Protein AF-A0A1U8GPY8-F1 (afdb_monomer_lite)

Radius of gyration: 20.37 Å; chains: 1; bounding box: 34×62×34 Å

Sequence (92 aa):
MKKLKEAASSRLKKSNSIAASKKKFDDSGRPRLLKAANYLNIKSLLDLTCQIAANMIKGKTPKEIRKTFNIKNNFTPEEEEEVRREIAWAFE

Organism: Capsicum annuum (NCBI:txid4072)

Foldseek 3Di:
DVVVVVVVVVVVVVVCVVVVPPPPQDLVHPDVQLVVCVVVVPVVSNVVSVVVLVVVVPPDDPVVNCVSVVPDDPDDPVRVVVVCVVCVVVVD

Secondary structure (DSSP, 8-state):
-HHHHHHHHHHHHHHGGGGGG-----TT-TTHHHHHHHHTT-HHHHHHHHHHHHHHHTT--HHHHHHHTTPPP---HHHHHHHHHHTGGGG-

pLDDT: mean 71.33, std 14.61, range [37.53, 89.0]

Structure (mmCIF, N/CA/C/O backbone):
data_AF-A0A1U8GPY8-F1
#
_entry.id   AF-A0A1U8GPY8-F1
#
loop_
_atom_site.group_PDB
_atom_site.id
_atom_site.type_symbol
_atom_site.lab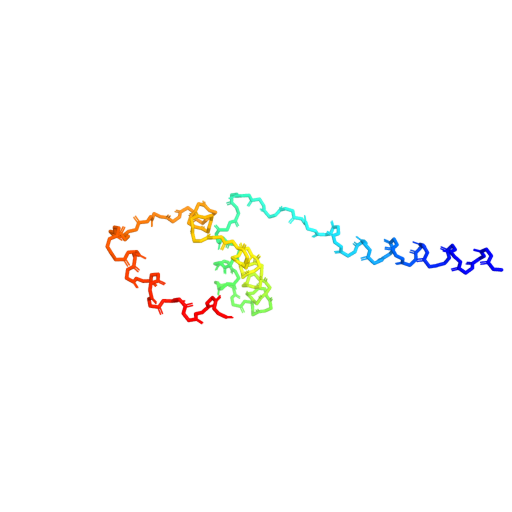el_atom_id
_atom_site.label_alt_id
_atom_site.label_comp_id
_atom_site.label_asym_id
_atom_site.label_entity_id
_atom_site.label_seq_id
_atom_site.pdbx_PDB_ins_code
_atom_site.Cartn_x
_atom_site.Cartn_y
_atom_site.Cartn_z
_atom_site.occupancy
_atom_site.B_iso_or_equiv
_atom_site.auth_seq_id
_atom_site.auth_comp_id
_atom_site.auth_asym_id
_atom_site.auth_atom_id
_atom_site.pdbx_PDB_model_num
ATOM 1 N N . MET A 1 1 ? 4.087 -52.842 -3.413 1.00 58.38 1 MET A N 1
ATOM 2 C CA . MET A 1 1 ? 3.442 -51.646 -2.810 1.00 58.38 1 MET A CA 1
ATOM 3 C C . MET A 1 1 ? 4.391 -50.663 -2.096 1.00 58.38 1 MET A C 1
ATOM 5 O O . MET A 1 1 ? 4.042 -49.493 -2.024 1.00 58.38 1 MET A O 1
ATOM 9 N N . LYS A 1 2 ? 5.591 -51.053 -1.614 1.00 58.38 2 LYS A N 1
ATOM 10 C CA . LYS A 1 2 ? 6.541 -50.123 -0.946 1.00 58.38 2 LYS A CA 1
ATOM 11 C C . LYS A 1 2 ? 7.075 -48.992 -1.851 1.00 58.38 2 LYS A C 1
ATOM 13 O O . LYS A 1 2 ? 7.030 -47.836 -1.450 1.00 58.38 2 LYS A O 1
ATOM 18 N N . LYS A 1 3 ? 7.456 -49.300 -3.099 1.00 61.72 3 LYS A N 1
ATOM 19 C CA . LYS A 1 3 ? 8.017 -48.315 -4.054 1.00 61.72 3 LYS A CA 1
ATOM 20 C C . LYS A 1 3 ? 7.053 -47.171 -4.424 1.00 61.72 3 LYS A C 1
ATOM 22 O O . LYS A 1 3 ? 7.492 -46.059 -4.691 1.00 61.72 3 LYS A O 1
ATOM 27 N N . LEU A 1 4 ? 5.739 -47.421 -4.397 1.00 58.44 4 LEU A N 1
ATOM 28 C CA . LEU A 1 4 ? 4.714 -46.406 -4.689 1.00 58.44 4 LEU A CA 1
ATOM 29 C C . LEU A 1 4 ? 4.550 -45.393 -3.543 1.00 58.44 4 LEU A C 1
ATOM 31 O O . LEU A 1 4 ? 4.386 -44.204 -3.805 1.00 58.44 4 LEU A O 1
ATOM 35 N N . LYS A 1 5 ? 4.659 -45.835 -2.280 1.00 61.78 5 LYS A N 1
ATOM 36 C CA . LYS A 1 5 ? 4.633 -44.930 -1.115 1.00 61.78 5 LYS A CA 1
ATOM 37 C C . LYS A 1 5 ? 5.871 -44.029 -1.066 1.00 61.78 5 LYS A C 1
ATOM 39 O O . LYS A 1 5 ? 5.767 -42.853 -0.730 1.00 61.78 5 LYS A O 1
ATOM 44 N N . GLU A 1 6 ? 7.025 -44.561 -1.453 1.00 69.25 6 GLU A N 1
ATOM 45 C CA . GLU A 1 6 ? 8.289 -43.818 -1.501 1.00 69.25 6 GLU A CA 1
ATOM 46 C C . GLU A 1 6 ? 8.295 -42.744 -2.598 1.00 69.25 6 GLU A C 1
ATOM 48 O O . GLU A 1 6 ? 8.699 -41.608 -2.351 1.00 69.25 6 GLU A O 1
ATOM 53 N N . ALA A 1 7 ? 7.756 -43.067 -3.779 1.00 62.75 7 ALA A N 1
ATOM 54 C CA . ALA A 1 7 ? 7.598 -42.122 -4.885 1.00 62.75 7 ALA A CA 1
ATOM 55 C C . ALA A 1 7 ? 6.584 -40.999 -4.584 1.00 62.75 7 ALA A C 1
ATOM 57 O O . ALA A 1 7 ? 6.770 -39.861 -5.015 1.00 62.75 7 ALA A O 1
ATOM 58 N N . ALA A 1 8 ? 5.524 -41.291 -3.821 1.00 62.53 8 ALA A N 1
ATOM 59 C CA . ALA A 1 8 ? 4.581 -40.275 -3.352 1.00 62.53 8 ALA A CA 1
ATOM 60 C C . ALA A 1 8 ? 5.222 -39.344 -2.305 1.00 62.53 8 ALA A C 1
ATOM 62 O O . ALA A 1 8 ? 5.067 -38.127 -2.384 1.00 62.53 8 ALA A O 1
ATOM 63 N N . SER A 1 9 ? 6.012 -39.900 -1.380 1.00 54.25 9 SER A N 1
ATOM 64 C CA . SER A 1 9 ? 6.755 -39.129 -0.374 1.00 54.25 9 SER A CA 1
ATOM 65 C C . SER A 1 9 ? 7.835 -38.242 -1.008 1.00 54.25 9 SER A C 1
ATOM 67 O O . SER A 1 9 ? 7.987 -37.080 -0.635 1.00 54.25 9 SER A O 1
ATOM 69 N N . SER A 1 10 ? 8.541 -38.727 -2.035 1.00 57.53 10 SER A N 1
ATOM 70 C CA . SER A 1 10 ? 9.538 -37.926 -2.757 1.00 57.53 10 SER A CA 1
ATOM 71 C C . SER A 1 10 ? 8.913 -36.836 -3.639 1.00 57.53 10 SER A C 1
ATOM 73 O O . SER A 1 10 ? 9.475 -35.743 -3.736 1.00 57.53 10 SER A O 1
ATOM 75 N N . ARG A 1 11 ? 7.718 -37.063 -4.209 1.00 54.56 11 ARG A N 1
ATOM 76 C CA . ARG A 1 11 ? 6.941 -36.019 -4.907 1.00 54.56 11 ARG A CA 1
ATOM 77 C C . ARG A 1 11 ? 6.406 -34.946 -3.962 1.00 54.56 11 ARG A C 1
ATOM 79 O O . ARG A 1 11 ? 6.500 -33.774 -4.310 1.00 54.56 11 ARG A O 1
ATOM 86 N N . LEU A 1 12 ? 5.939 -35.317 -2.768 1.00 51.81 12 LEU A N 1
ATOM 87 C CA . LEU A 1 12 ? 5.501 -34.358 -1.744 1.00 51.81 12 LEU A CA 1
ATOM 88 C C . LEU A 1 12 ? 6.675 -33.513 -1.211 1.00 51.81 12 LEU A C 1
ATOM 90 O O . LEU A 1 12 ? 6.532 -32.325 -0.928 1.00 51.81 12 LEU A O 1
ATOM 94 N N . LYS A 1 13 ? 7.883 -34.091 -1.143 1.00 53.03 13 LYS A N 1
ATOM 95 C CA . LYS A 1 13 ? 9.107 -33.329 -0.844 1.00 53.03 13 LYS A CA 1
ATOM 96 C C . LYS A 1 13 ? 9.483 -32.367 -1.978 1.00 53.03 13 LYS A C 1
ATOM 98 O O . LYS A 1 13 ? 9.907 -31.249 -1.700 1.00 53.03 13 LYS A O 1
ATOM 103 N N . LYS A 1 14 ? 9.286 -32.763 -3.243 1.00 49.78 14 LYS A N 1
ATOM 104 C CA . LYS A 1 14 ? 9.572 -31.925 -4.424 1.00 49.78 14 LYS A CA 1
ATOM 105 C C . LYS A 1 14 ? 8.537 -30.811 -4.649 1.00 49.78 14 LYS A C 1
ATOM 107 O O . LYS A 1 14 ? 8.878 -29.789 -5.233 1.00 49.78 14 LYS A O 1
ATOM 112 N N . SER A 1 15 ? 7.305 -30.944 -4.150 1.00 44.75 15 SER A N 1
ATOM 113 C CA . SER A 1 15 ? 6.337 -29.833 -4.135 1.00 44.75 15 SER A CA 1
ATOM 114 C C . SER A 1 15 ? 6.677 -28.774 -3.081 1.00 44.75 15 SER A C 1
ATOM 116 O O . SER A 1 15 ? 6.420 -27.592 -3.295 1.00 44.75 15 SER A O 1
ATOM 118 N N . ASN A 1 16 ? 7.341 -29.161 -1.986 1.00 50.03 16 ASN A N 1
ATOM 119 C CA . ASN A 1 16 ? 7.735 -28.231 -0.922 1.00 50.03 16 ASN A CA 1
ATOM 120 C C . ASN A 1 16 ? 9.010 -27.426 -1.240 1.00 50.03 16 ASN A C 1
ATOM 122 O O . ASN A 1 16 ? 9.300 -26.454 -0.545 1.00 50.03 16 ASN A O 1
ATOM 126 N N . SER A 1 17 ? 9.752 -27.756 -2.305 1.00 37.53 17 SER A N 1
ATOM 127 C CA . SER A 1 17 ? 10.943 -26.992 -2.709 1.00 37.53 17 SER A CA 1
ATOM 128 C C . SER A 1 17 ? 10.634 -25.704 -3.482 1.00 37.53 17 SER A C 1
ATOM 130 O O . SER A 1 17 ? 11.511 -24.853 -3.592 1.00 37.53 17 SER A O 1
ATOM 132 N N . ILE A 1 18 ? 9.401 -25.495 -3.964 1.00 49.94 18 ILE A N 1
ATOM 133 C CA . ILE A 1 18 ? 9.007 -24.215 -4.594 1.00 49.94 18 ILE A CA 1
ATOM 134 C C . ILE A 1 18 ? 8.838 -23.109 -3.532 1.00 49.94 18 ILE A C 1
ATOM 136 O O . ILE A 1 18 ? 8.997 -21.924 -3.818 1.00 49.94 18 ILE A O 1
ATOM 140 N N . ALA A 1 19 ? 8.601 -23.475 -2.269 1.00 43.00 19 ALA A N 1
ATOM 141 C CA . ALA A 1 19 ? 8.479 -22.513 -1.175 1.00 43.00 19 ALA A CA 1
ATOM 142 C C . ALA A 1 19 ? 9.832 -21.944 -0.695 1.00 43.00 19 ALA A C 1
ATOM 144 O O . ALA A 1 19 ? 9.849 -20.950 0.033 1.00 43.00 19 ALA A O 1
ATOM 145 N N . ALA A 1 20 ? 10.959 -22.542 -1.102 1.00 41.16 20 ALA A N 1
ATOM 146 C CA . ALA A 1 20 ? 12.278 -22.238 -0.546 1.00 41.16 20 ALA A CA 1
ATOM 147 C C . ALA A 1 20 ? 12.977 -21.015 -1.171 1.00 41.16 20 ALA A C 1
ATOM 149 O O . ALA A 1 20 ? 13.965 -20.536 -0.623 1.00 41.16 20 ALA A O 1
ATOM 150 N N . SER A 1 21 ? 12.457 -20.440 -2.260 1.00 39.25 21 SER A N 1
ATOM 151 C CA . SER A 1 21 ? 13.040 -19.234 -2.876 1.00 39.25 21 SER A CA 1
ATOM 152 C C . SER A 1 21 ? 12.429 -17.926 -2.369 1.00 39.25 21 SER A C 1
ATOM 154 O O . SER A 1 21 ? 12.526 -16.895 -3.033 1.00 39.25 21 SER A O 1
ATOM 156 N N . LYS A 1 22 ? 11.834 -17.921 -1.169 1.00 50.03 22 LYS A N 1
ATOM 157 C CA . LYS A 1 22 ? 11.493 -16.684 -0.451 1.00 50.03 22 LYS A CA 1
ATOM 158 C C . LYS A 1 22 ? 12.786 -16.051 0.069 1.00 50.03 22 LYS A C 1
ATOM 160 O O . LYS A 1 22 ? 13.065 -16.045 1.265 1.00 50.03 22 LYS A O 1
ATOM 165 N N . LYS A 1 23 ? 13.603 -15.530 -0.855 1.00 48.94 23 LYS A N 1
ATOM 166 C CA . LYS A 1 23 ? 14.683 -14.603 -0.528 1.00 48.94 23 LYS A CA 1
ATOM 167 C C . LYS A 1 23 ? 14.012 -13.470 0.234 1.00 48.94 23 LYS A C 1
ATOM 169 O O . LYS A 1 23 ? 13.179 -12.756 -0.327 1.00 48.94 23 LYS A O 1
ATOM 174 N N . LYS A 1 24 ? 14.272 -13.413 1.542 1.00 47.12 24 LYS A N 1
ATOM 175 C CA . LYS A 1 24 ? 13.743 -12.368 2.408 1.00 47.12 24 LYS A CA 1
ATOM 176 C C . LYS A 1 24 ? 14.189 -11.058 1.793 1.00 47.12 24 LYS A C 1
ATOM 178 O O . LYS A 1 24 ? 15.371 -10.797 1.622 1.00 47.12 24 LYS A O 1
ATOM 183 N N . PHE A 1 25 ? 13.200 -10.323 1.327 1.00 47.44 25 PHE A N 1
ATOM 184 C CA . PHE A 1 25 ? 13.396 -9.003 0.799 1.00 47.44 25 PHE A CA 1
ATOM 185 C C . PHE A 1 25 ? 13.680 -8.132 2.024 1.00 47.44 25 PHE A C 1
ATOM 187 O O . PHE A 1 25 ? 12.769 -7.946 2.831 1.00 47.44 25 PHE A O 1
ATOM 194 N N . ASP A 1 26 ? 14.934 -7.708 2.189 1.00 45.38 26 ASP A N 1
ATOM 195 C CA . ASP A 1 26 ? 15.422 -6.971 3.357 1.00 45.38 26 ASP A CA 1
ATOM 196 C C . ASP A 1 26 ? 14.453 -5.848 3.756 1.00 45.38 26 ASP A C 1
ATOM 198 O O . ASP A 1 26 ? 13.957 -5.106 2.901 1.00 45.38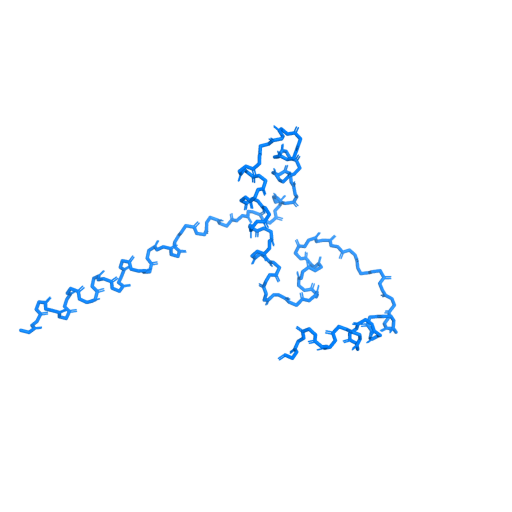 26 ASP A O 1
ATOM 202 N N . ASP A 1 27 ? 14.197 -5.704 5.059 1.00 50.84 27 ASP A N 1
ATOM 203 C CA . ASP A 1 27 ? 13.259 -4.716 5.618 1.00 50.84 27 ASP A CA 1
ATOM 204 C C . ASP A 1 27 ? 13.643 -3.260 5.286 1.00 50.84 27 ASP A C 1
ATOM 206 O O . ASP A 1 27 ? 12.810 -2.361 5.350 1.00 50.84 27 ASP A O 1
ATOM 210 N N . SER A 1 28 ? 14.875 -3.020 4.827 1.00 51.50 28 SER A N 1
ATOM 211 C CA . SER A 1 28 ? 15.355 -1.711 4.362 1.00 51.50 28 SER A CA 1
ATOM 212 C C . SER A 1 28 ? 15.079 -1.439 2.867 1.00 51.50 28 SER A C 1
ATOM 214 O O . SER A 1 28 ? 15.347 -0.346 2.365 1.00 51.50 28 SER A O 1
ATOM 216 N N . GLY A 1 29 ? 14.570 -2.412 2.102 1.00 54.72 29 GLY A N 1
ATOM 217 C CA . GLY A 1 29 ? 14.704 -2.429 0.641 1.00 54.72 29 GLY A CA 1
ATOM 218 C C . GLY A 1 29 ? 13.526 -1.960 -0.233 1.00 54.72 29 GLY A C 1
ATOM 219 O O . GLY A 1 29 ? 13.614 -2.157 -1.442 1.00 54.72 29 GLY A O 1
ATOM 220 N N . ARG A 1 30 ? 12.405 -1.414 0.259 1.00 61.34 30 ARG A N 1
ATOM 221 C CA . ARG A 1 30 ? 11.277 -0.999 -0.632 1.00 61.34 30 ARG A CA 1
ATOM 222 C C . ARG A 1 30 ? 11.000 0.481 -0.437 1.00 61.34 30 ARG A C 1
ATOM 224 O O . ARG A 1 30 ? 10.785 0.860 0.706 1.00 61.34 30 ARG A O 1
ATOM 231 N N . PRO A 1 31 ? 11.077 1.335 -1.487 1.00 57.47 31 PRO A N 1
ATOM 232 C CA . PRO A 1 31 ? 10.604 1.143 -2.868 1.00 57.47 31 PRO A CA 1
ATOM 233 C C . PRO A 1 31 ? 11.668 1.429 -3.954 1.00 57.47 31 PRO A C 1
ATOM 235 O O . PRO A 1 31 ? 11.331 1.776 -5.084 1.00 57.47 31 PRO A O 1
ATOM 238 N N . ARG A 1 32 ? 12.966 1.322 -3.636 1.00 66.88 32 ARG A N 1
ATOM 239 C CA . ARG A 1 32 ? 14.042 1.727 -4.565 1.00 66.88 32 ARG A CA 1
ATOM 240 C C . ARG A 1 32 ? 14.035 0.938 -5.874 1.00 66.88 32 ARG A C 1
ATOM 242 O O . ARG A 1 32 ? 14.197 1.542 -6.925 1.00 66.88 32 ARG A O 1
ATOM 249 N N . LEU A 1 33 ? 13.771 -0.370 -5.823 1.00 72.56 33 LEU A N 1
ATOM 250 C CA . LEU A 1 33 ? 13.724 -1.203 -7.028 1.00 72.56 33 LEU A CA 1
ATOM 251 C C . LEU A 1 33 ? 12.491 -0.914 -7.897 1.00 72.56 33 LEU A C 1
ATOM 253 O O . LEU A 1 33 ? 12.622 -0.857 -9.110 1.00 72.56 33 LEU A O 1
ATOM 257 N N . LEU A 1 34 ? 11.326 -0.662 -7.286 1.00 79.25 34 LEU A N 1
ATOM 258 C CA . LEU A 1 34 ? 10.113 -0.254 -8.007 1.00 79.25 34 LEU A CA 1
ATOM 259 C C . LEU A 1 34 ? 10.324 1.098 -8.705 1.00 79.25 34 LEU A C 1
ATOM 261 O O . LEU A 1 34 ? 10.037 1.246 -9.889 1.00 79.25 34 LEU A O 1
ATOM 265 N N . LYS A 1 35 ? 10.889 2.074 -7.981 1.00 77.75 35 LYS A N 1
ATOM 266 C CA . LYS A 1 35 ? 11.231 3.394 -8.530 1.00 77.75 35 LYS A CA 1
ATOM 267 C C . LYS A 1 35 ? 12.278 3.296 -9.643 1.00 77.75 35 LYS A C 1
ATOM 269 O O . LYS A 1 35 ? 12.125 3.964 -10.658 1.00 77.75 35 LYS A O 1
ATOM 274 N N . ALA A 1 36 ? 13.298 2.452 -9.482 1.00 81.50 36 ALA A N 1
ATOM 275 C CA . ALA A 1 36 ? 14.317 2.218 -10.504 1.00 81.50 36 ALA A CA 1
ATOM 276 C C . ALA A 1 36 ? 13.743 1.514 -11.743 1.00 81.50 36 ALA A C 1
ATOM 278 O O . ALA A 1 36 ? 14.030 1.927 -12.859 1.00 81.50 36 ALA A O 1
ATOM 279 N N . ALA A 1 37 ? 12.892 0.501 -11.561 1.00 82.44 37 ALA A N 1
ATOM 280 C CA . ALA A 1 37 ? 12.215 -0.187 -12.658 1.00 82.44 37 ALA A CA 1
ATOM 281 C C . ALA A 1 37 ? 11.299 0.759 -13.450 1.00 82.44 37 ALA A C 1
ATOM 283 O O . ALA A 1 37 ? 11.302 0.715 -14.679 1.00 82.44 37 ALA A O 1
ATOM 284 N N . ASN A 1 38 ? 10.575 1.646 -12.754 1.00 82.31 38 ASN A N 1
ATOM 285 C CA . ASN A 1 38 ? 9.764 2.693 -13.376 1.00 82.31 38 ASN A CA 1
ATOM 286 C C . ASN A 1 38 ? 10.632 3.712 -14.131 1.00 82.31 38 ASN A C 1
ATOM 288 O O . ASN A 1 38 ? 10.335 4.043 -15.271 1.00 82.31 38 ASN A O 1
ATOM 292 N N . TYR A 1 39 ? 11.732 4.169 -13.526 1.00 84.88 39 TYR A N 1
ATOM 293 C CA . TYR A 1 39 ? 12.652 5.123 -14.153 1.00 84.88 39 TYR A CA 1
ATOM 294 C C . TYR A 1 39 ? 13.319 4.561 -15.419 1.00 84.88 39 TYR A C 1
ATOM 296 O O . TYR A 1 39 ? 13.434 5.259 -16.419 1.00 84.88 39 TYR A O 1
ATOM 304 N N . LEU A 1 40 ? 13.715 3.285 -15.397 1.00 87.25 40 LEU A N 1
ATOM 305 C CA . LEU A 1 40 ? 14.315 2.586 -16.540 1.00 87.25 40 LEU A CA 1
ATOM 306 C C . LEU A 1 40 ? 13.273 2.062 -17.549 1.00 87.25 40 LEU A C 1
ATOM 308 O O . LEU A 1 40 ? 13.650 1.478 -18.561 1.00 87.25 40 LEU A O 1
ATOM 312 N N . ASN A 1 41 ? 11.976 2.250 -17.275 1.00 85.69 41 ASN A N 1
ATOM 313 C CA . ASN A 1 41 ? 10.843 1.812 -18.095 1.00 85.69 41 ASN A CA 1
ATOM 314 C C . ASN A 1 41 ? 10.868 0.314 -18.478 1.00 85.69 41 ASN A C 1
ATOM 316 O O . ASN A 1 41 ? 10.510 -0.081 -19.590 1.00 85.69 41 ASN A O 1
ATOM 320 N N . ILE A 1 42 ? 11.290 -0.547 -17.547 1.00 89.00 42 ILE A N 1
ATOM 321 C CA . ILE A 1 42 ? 11.335 -2.001 -17.759 1.00 89.00 42 ILE A CA 1
ATOM 322 C C . ILE A 1 42 ? 10.021 -2.614 -17.260 1.00 89.00 42 ILE A C 1
ATOM 324 O O . ILE A 1 42 ? 9.889 -2.937 -16.078 1.00 89.00 42 ILE A O 1
ATOM 328 N N . LYS A 1 43 ? 9.0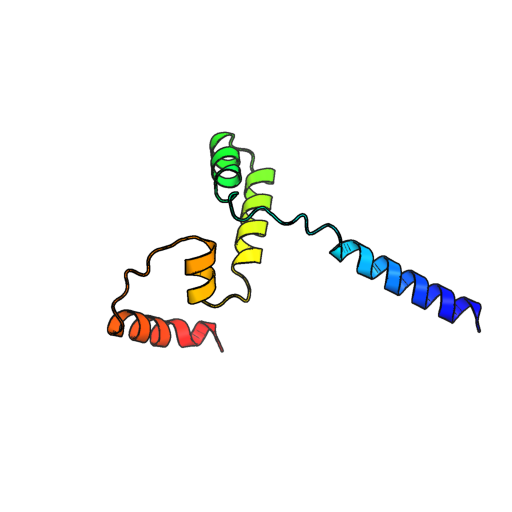50 -2.808 -18.165 1.00 85.44 43 LYS A N 1
ATOM 329 C CA . LYS A 1 43 ? 7.705 -3.327 -17.831 1.00 85.44 43 LYS A CA 1
ATOM 330 C C . LYS A 1 43 ? 7.720 -4.649 -17.057 1.00 85.44 43 LYS A C 1
ATOM 332 O O . LYS A 1 43 ? 7.060 -4.758 -16.034 1.00 85.44 43 LYS A O 1
ATOM 337 N N . SER A 1 44 ? 8.517 -5.627 -17.483 1.00 84.56 44 SER A N 1
ATOM 338 C CA . SER A 1 44 ? 8.568 -6.945 -16.828 1.00 84.56 44 SER A CA 1
ATOM 339 C C . SER A 1 44 ? 9.076 -6.879 -15.382 1.00 84.56 44 SER A C 1
ATOM 341 O O . SER A 1 44 ? 8.599 -7.609 -14.512 1.00 84.56 44 SER A O 1
ATOM 343 N N . LEU A 1 45 ? 10.026 -5.982 -15.105 1.00 82.69 45 LEU A N 1
ATOM 344 C CA . LEU A 1 45 ? 10.554 -5.758 -13.761 1.00 82.69 45 LEU A CA 1
ATOM 345 C C . LEU A 1 45 ? 9.567 -4.958 -12.903 1.00 82.69 45 LEU A C 1
ATOM 347 O O . LEU A 1 45 ? 9.430 -5.225 -11.706 1.00 82.69 45 LEU A O 1
ATOM 351 N N . LEU A 1 46 ? 8.859 -4.005 -13.511 1.00 84.88 46 LEU A N 1
ATOM 352 C CA . LEU A 1 46 ? 7.789 -3.257 -12.859 1.00 84.88 46 LEU A CA 1
ATOM 353 C C . LEU A 1 46 ? 6.665 -4.202 -12.412 1.00 84.88 46 LEU A C 1
ATOM 355 O O . LEU A 1 46 ? 6.314 -4.209 -11.236 1.00 84.88 46 LEU A O 1
ATOM 359 N N . ASP A 1 47 ? 6.194 -5.082 -13.295 1.00 84.75 47 ASP A N 1
ATOM 360 C CA . ASP A 1 47 ? 5.134 -6.045 -12.983 1.00 84.75 47 ASP A CA 1
ATOM 361 C C . ASP A 1 47 ? 5.542 -6.998 -11.853 1.00 84.75 47 ASP A C 1
ATOM 363 O O . ASP A 1 47 ? 4.790 -7.202 -10.896 1.00 84.75 47 ASP A O 1
ATOM 367 N N . LEU A 1 48 ? 6.767 -7.534 -11.901 1.00 85.56 48 LEU A N 1
ATOM 368 C CA . LEU A 1 48 ? 7.280 -8.427 -10.860 1.00 85.56 48 LEU A CA 1
ATOM 369 C C . LEU A 1 48 ? 7.391 -7.720 -9.500 1.00 85.56 48 LEU A C 1
ATOM 371 O O . LEU A 1 48 ? 7.025 -8.279 -8.464 1.00 85.56 48 LEU A O 1
ATOM 375 N N . THR A 1 49 ? 7.888 -6.483 -9.483 1.00 83.06 49 THR A N 1
ATOM 376 C CA . THR A 1 49 ? 8.020 -5.707 -8.240 1.00 83.06 49 THR A CA 1
ATOM 377 C C . THR A 1 49 ? 6.661 -5.281 -7.679 1.00 83.06 49 THR A C 1
ATOM 379 O O . THR A 1 49 ? 6.477 -5.342 -6.459 1.00 83.06 49 THR A O 1
ATOM 382 N N . CYS A 1 50 ? 5.683 -4.965 -8.535 1.00 84.94 50 CYS A N 1
ATOM 383 C CA . CYS A 1 50 ? 4.287 -4.738 -8.154 1.00 84.94 50 CYS A CA 1
ATOM 384 C C . CYS A 1 50 ? 3.646 -5.991 -7.542 1.00 84.94 50 CYS A C 1
ATOM 386 O O . CYS A 1 50 ? 3.015 -5.902 -6.489 1.00 84.94 50 CYS A O 1
ATOM 388 N N . GLN A 1 51 ? 3.863 -7.173 -8.128 1.00 84.75 51 GLN A N 1
ATOM 389 C CA . GLN A 1 51 ? 3.376 -8.437 -7.563 1.00 84.75 51 GLN A CA 1
ATOM 390 C C . GLN A 1 51 ? 3.990 -8.729 -6.190 1.00 84.75 51 GLN A C 1
ATOM 392 O O . GLN A 1 51 ? 3.292 -9.156 -5.270 1.00 84.75 51 GLN A O 1
ATOM 397 N N . ILE A 1 52 ? 5.290 -8.474 -6.015 1.00 84.50 52 ILE A N 1
ATOM 398 C CA . ILE A 1 52 ? 5.953 -8.631 -4.715 1.00 84.50 52 ILE A CA 1
ATOM 399 C C . ILE A 1 52 ? 5.344 -7.671 -3.688 1.00 84.50 52 ILE A C 1
ATOM 401 O O . ILE A 1 52 ? 5.061 -8.100 -2.571 1.00 84.50 52 ILE A O 1
ATOM 405 N N . ALA A 1 53 ? 5.108 -6.407 -4.052 1.00 82.94 53 ALA A N 1
ATOM 406 C CA . ALA A 1 53 ? 4.466 -5.432 -3.172 1.00 82.94 53 ALA A CA 1
ATOM 407 C C . ALA A 1 53 ? 3.034 -5.854 -2.793 1.00 82.94 53 ALA A C 1
ATOM 409 O O . ALA A 1 53 ? 2.689 -5.848 -1.612 1.00 82.94 53 ALA A O 1
ATOM 410 N N . ALA A 1 54 ? 2.237 -6.314 -3.761 1.00 84.19 54 ALA A N 1
ATOM 411 C CA . ALA A 1 54 ? 0.888 -6.824 -3.522 1.00 84.19 54 ALA A CA 1
ATOM 412 C C . ALA A 1 54 ? 0.892 -8.029 -2.567 1.00 84.19 54 ALA A C 1
ATOM 414 O O . ALA A 1 54 ? 0.119 -8.075 -1.612 1.00 84.19 54 ALA A O 1
ATOM 415 N N . ASN A 1 55 ? 1.826 -8.966 -2.749 1.00 84.31 55 ASN A N 1
ATOM 416 C CA . ASN A 1 55 ? 1.979 -10.129 -1.873 1.00 84.31 55 ASN A CA 1
ATOM 417 C C . ASN A 1 55 ? 2.381 -9.768 -0.435 1.00 84.31 55 ASN A C 1
ATOM 419 O O . ASN A 1 55 ? 2.116 -10.545 0.477 1.00 84.31 55 ASN A O 1
ATOM 423 N N . MET A 1 56 ? 3.018 -8.617 -0.206 1.00 80.31 56 MET A N 1
ATOM 424 C CA . MET A 1 56 ? 3.293 -8.152 1.156 1.00 80.31 56 MET A CA 1
ATOM 425 C C . MET A 1 56 ? 2.079 -7.552 1.851 1.00 80.31 56 MET A C 1
ATOM 427 O O . MET A 1 56 ? 2.071 -7.505 3.079 1.00 80.31 56 MET A O 1
ATOM 431 N N . ILE A 1 57 ? 1.146 -6.999 1.079 1.00 84.25 57 ILE A N 1
ATOM 432 C CA . ILE A 1 57 ? -0.070 -6.349 1.573 1.00 84.25 57 ILE A CA 1
ATOM 433 C C . ILE A 1 57 ? -1.144 -7.409 1.822 1.00 84.25 57 ILE A C 1
ATOM 435 O O . ILE A 1 57 ? -1.870 -7.342 2.812 1.00 84.25 57 ILE A O 1
ATOM 439 N N . LYS A 1 58 ? -1.209 -8.420 0.951 1.00 82.56 58 LYS A N 1
ATOM 440 C CA . LYS A 1 58 ? -2.190 -9.500 1.024 1.00 82.56 58 LYS A CA 1
ATOM 441 C C . LYS A 1 58 ? -2.139 -10.213 2.381 1.00 82.56 58 LYS A C 1
ATOM 443 O O . LYS A 1 58 ? -1.106 -10.753 2.768 1.00 82.56 58 LYS A O 1
ATOM 448 N N . GLY A 1 59 ? -3.280 -10.240 3.070 1.00 79.56 59 GLY A N 1
ATOM 449 C CA . GLY A 1 59 ? -3.459 -10.949 4.341 1.00 79.56 59 GLY A CA 1
ATOM 450 C C . GLY A 1 59 ? -2.882 -10.247 5.574 1.00 79.56 59 GLY A C 1
ATOM 451 O O . GLY A 1 59 ? -2.906 -10.837 6.649 1.00 79.56 59 GLY A O 1
ATOM 452 N N . LYS A 1 60 ? -2.369 -9.015 5.447 1.00 83.06 60 LYS A N 1
ATOM 453 C CA . LYS A 1 60 ? -1.944 -8.202 6.594 1.00 83.06 60 LYS A CA 1
ATOM 454 C C . LYS A 1 60 ? -3.033 -7.233 7.023 1.00 83.06 60 LYS A C 1
ATOM 456 O O . LYS A 1 60 ? -3.791 -6.726 6.199 1.00 83.06 60 LYS A O 1
ATOM 461 N N . THR A 1 61 ? -3.055 -6.909 8.309 1.00 84.12 61 THR A N 1
ATOM 462 C CA . THR A 1 61 ? -3.939 -5.865 8.831 1.00 84.12 61 THR A CA 1
ATOM 463 C C . THR A 1 61 ? -3.453 -4.467 8.420 1.00 84.12 61 THR A C 1
ATOM 465 O O . THR A 1 61 ? -2.248 -4.257 8.232 1.00 84.12 61 THR A O 1
ATOM 468 N N . PRO A 1 62 ? -4.342 -3.456 8.351 1.00 81.25 62 PRO A N 1
ATOM 469 C CA . PRO A 1 62 ? -3.952 -2.076 8.049 1.00 81.25 62 PRO A CA 1
ATOM 470 C C . PRO A 1 62 ? -2.838 -1.541 8.962 1.00 81.25 62 PRO A C 1
ATOM 472 O O . PRO A 1 62 ? -1.941 -0.835 8.504 1.00 81.25 62 PRO A O 1
ATOM 475 N N . LYS A 1 63 ? -2.837 -1.927 10.246 1.00 80.38 63 LYS A N 1
ATOM 476 C CA . LYS A 1 63 ? -1.796 -1.550 11.216 1.00 80.38 63 LYS A CA 1
ATOM 477 C C . LYS A 1 63 ? -0.430 -2.145 10.860 1.00 80.38 63 LYS A C 1
ATOM 479 O O . LYS A 1 63 ? 0.579 -1.441 10.892 1.00 80.38 63 LYS A O 1
ATOM 484 N N . GLU A 1 64 ? -0.385 -3.418 10.477 1.00 80.31 64 GLU A N 1
ATOM 485 C CA . GLU A 1 64 ? 0.854 -4.090 10.067 1.00 80.31 64 GLU A CA 1
ATOM 486 C C . GLU A 1 64 ? 1.377 -3.571 8.730 1.00 80.31 64 GLU A C 1
ATOM 488 O O . GLU A 1 64 ? 2.591 -3.449 8.556 1.00 80.31 64 GLU A O 1
ATOM 493 N N . ILE A 1 65 ? 0.484 -3.231 7.796 1.00 84.00 65 ILE A N 1
ATOM 494 C CA . ILE A 1 65 ? 0.841 -2.588 6.527 1.00 84.00 65 ILE A CA 1
ATOM 495 C C . ILE A 1 65 ? 1.480 -1.228 6.816 1.00 84.00 65 ILE A C 1
ATOM 497 O O . ILE A 1 65 ? 2.607 -0.988 6.383 1.00 84.00 65 ILE A O 1
ATOM 501 N N . ARG A 1 66 ? 0.829 -0.379 7.622 1.00 82.88 66 ARG A N 1
ATOM 502 C CA . ARG A 1 66 ? 1.372 0.928 8.029 1.00 82.88 66 ARG A CA 1
ATOM 503 C C . ARG A 1 66 ? 2.764 0.793 8.653 1.00 82.88 66 ARG A C 1
ATOM 505 O O . ARG A 1 66 ? 3.673 1.516 8.257 1.00 82.88 66 ARG A O 1
ATOM 512 N N . LYS A 1 67 ? 2.969 -0.186 9.543 1.00 81.00 67 LYS A N 1
ATOM 513 C CA . LYS A 1 67 ? 4.284 -0.474 10.142 1.00 81.00 67 LYS A CA 1
ATOM 514 C C . LYS A 1 67 ? 5.311 -0.962 9.113 1.00 81.00 67 LYS A C 1
ATOM 516 O O . LYS A 1 67 ? 6.433 -0.475 9.105 1.00 81.00 67 LYS A O 1
ATOM 521 N N . THR A 1 68 ? 4.930 -1.891 8.234 1.00 78.44 68 THR A N 1
ATOM 522 C CA . THR A 1 68 ? 5.827 -2.468 7.212 1.00 78.44 68 THR A CA 1
ATOM 523 C C . THR A 1 68 ? 6.300 -1.410 6.210 1.00 78.44 68 THR A C 1
ATOM 525 O O . THR A 1 68 ? 7.447 -1.440 5.779 1.00 78.44 68 THR A O 1
ATOM 528 N N . PHE A 1 69 ? 5.421 -0.483 5.825 1.00 76.81 69 PHE A N 1
ATOM 529 C CA . PHE A 1 69 ? 5.729 0.576 4.861 1.00 76.81 69 PHE A CA 1
ATOM 530 C C . PHE A 1 69 ? 6.140 1.899 5.524 1.00 76.81 69 PHE A C 1
ATOM 532 O O . PHE A 1 69 ? 6.349 2.887 4.825 1.00 76.81 69 PHE A O 1
ATOM 539 N N . ASN A 1 70 ? 6.272 1.916 6.856 1.00 77.38 70 ASN A N 1
ATOM 540 C CA . ASN A 1 70 ? 6.619 3.090 7.655 1.00 77.38 70 ASN A CA 1
ATOM 541 C C . ASN A 1 70 ? 5.734 4.319 7.343 1.00 77.38 70 ASN A C 1
ATOM 543 O O . ASN A 1 70 ? 6.213 5.450 7.236 1.00 77.38 70 ASN A O 1
ATOM 547 N N . ILE A 1 71 ? 4.433 4.075 7.166 1.00 80.88 71 ILE A N 1
ATOM 548 C CA . ILE A 1 71 ? 3.415 5.082 6.851 1.00 80.88 71 ILE A CA 1
ATOM 549 C C . ILE A 1 71 ? 2.826 5.600 8.166 1.00 80.88 71 ILE A C 1
ATOM 551 O O . ILE A 1 71 ? 2.345 4.815 8.988 1.00 80.88 71 ILE A O 1
ATOM 555 N N . LYS A 1 72 ? 2.843 6.923 8.360 1.00 79.12 72 LYS A N 1
ATOM 556 C CA . LYS A 1 72 ? 2.176 7.570 9.498 1.00 79.12 72 LYS A CA 1
ATOM 557 C C . LYS A 1 72 ? 0.656 7.439 9.336 1.00 79.12 72 LYS A C 1
ATOM 559 O O . LYS A 1 72 ? 0.141 7.573 8.231 1.00 79.12 72 LYS A O 1
ATOM 564 N N . ASN A 1 73 ? -0.054 7.134 10.424 1.00 79.19 73 ASN A N 1
ATOM 565 C CA . ASN A 1 73 ? -1.512 7.209 10.414 1.00 79.19 73 ASN A CA 1
ATOM 566 C C . ASN A 1 73 ? -1.926 8.679 10.496 1.00 79.19 73 ASN A C 1
ATOM 568 O O . ASN A 1 73 ? -1.546 9.358 11.450 1.00 79.19 73 ASN A O 1
ATOM 572 N N . ASN A 1 74 ? -2.684 9.143 9.508 1.00 80.06 74 ASN A N 1
ATOM 573 C CA . ASN A 1 74 ? -3.145 10.528 9.431 1.00 80.06 74 ASN A CA 1
ATOM 574 C C . ASN A 1 74 ? -4.633 10.651 9.779 1.00 80.06 74 ASN A C 1
ATOM 576 O O . ASN A 1 74 ? -5.133 11.766 9.829 1.00 80.06 74 ASN A O 1
ATOM 580 N N . PHE A 1 75 ? -5.318 9.525 9.990 1.00 79.12 75 PHE A N 1
ATOM 581 C CA . PHE A 1 75 ? -6.737 9.497 10.312 1.00 79.12 75 PHE A CA 1
ATOM 582 C C . PHE A 1 75 ? -6.961 9.772 11.795 1.00 79.12 75 PHE A C 1
ATOM 584 O O . PHE A 1 75 ? -6.256 9.225 12.654 1.00 79.12 75 PHE A O 1
ATOM 591 N N . THR A 1 76 ? -7.969 10.586 12.085 1.00 82.81 76 THR A N 1
ATOM 592 C CA . THR A 1 76 ? -8.579 10.650 13.415 1.00 82.81 76 THR A CA 1
ATOM 593 C C . THR A 1 76 ? -9.308 9.331 13.719 1.00 82.81 76 THR A C 1
ATOM 595 O O . THR A 1 76 ? -9.637 8.573 12.801 1.00 82.81 76 THR A O 1
ATOM 598 N N . PRO A 1 77 ? -9.531 8.987 15.000 1.00 79.75 77 PRO A N 1
ATOM 599 C CA . PRO A 1 77 ? -10.247 7.763 15.356 1.00 79.75 77 PRO A CA 1
ATOM 600 C C . PRO A 1 77 ? -11.665 7.705 14.766 1.00 79.75 77 PRO A C 1
ATOM 602 O O . PRO A 1 77 ? -12.081 6.622 14.358 1.00 79.75 77 PRO A O 1
ATOM 605 N N . GLU A 1 78 ? -12.359 8.843 14.649 1.00 78.88 78 GLU A N 1
ATOM 606 C CA . GLU A 1 78 ? -13.681 8.921 14.012 1.00 78.88 78 GLU A CA 1
ATOM 607 C C . GLU A 1 78 ? -13.622 8.616 12.508 1.00 78.88 78 GLU A C 1
ATOM 609 O O . GLU A 1 78 ? -14.383 7.777 12.027 1.00 78.88 78 GLU A O 1
ATOM 614 N N . GLU A 1 79 ? -12.673 9.204 11.774 1.00 80.94 79 GLU A N 1
ATOM 615 C CA . GLU A 1 79 ? -12.489 8.929 10.341 1.00 80.94 79 GLU A CA 1
ATOM 616 C C . GLU A 1 79 ? -12.043 7.480 10.084 1.00 80.94 79 GLU A C 1
ATOM 618 O O . GLU A 1 79 ? -12.481 6.854 9.123 1.00 80.94 79 GLU A O 1
ATOM 623 N N . GLU A 1 80 ? -11.186 6.901 10.937 1.00 80.12 80 GLU A N 1
ATOM 624 C CA . GLU A 1 80 ? -10.776 5.497 10.785 1.00 80.12 80 GLU A CA 1
ATOM 625 C C . GLU A 1 80 ? -11.962 4.539 10.987 1.00 80.12 80 GLU A C 1
ATOM 627 O O . GLU A 1 80 ? -12.021 3.481 10.353 1.00 80.12 80 GLU A O 1
ATOM 632 N N . GLU A 1 81 ? -12.900 4.886 11.867 1.00 79.88 81 GLU A N 1
ATOM 633 C CA . GLU A 1 81 ? -14.111 4.104 12.100 1.00 79.88 81 GLU A CA 1
ATOM 634 C C . GLU A 1 81 ? -15.131 4.265 10.971 1.00 79.88 81 GLU A C 1
ATOM 636 O O . GLU A 1 81 ? -15.707 3.269 10.535 1.00 79.88 81 GLU A O 1
ATOM 641 N N . GLU A 1 82 ? -15.290 5.470 10.428 1.00 81.62 82 GLU A N 1
ATOM 642 C CA . GLU A 1 82 ? -16.111 5.716 9.242 1.00 81.62 82 GLU A CA 1
ATOM 643 C C . GLU A 1 82 ? -15.587 4.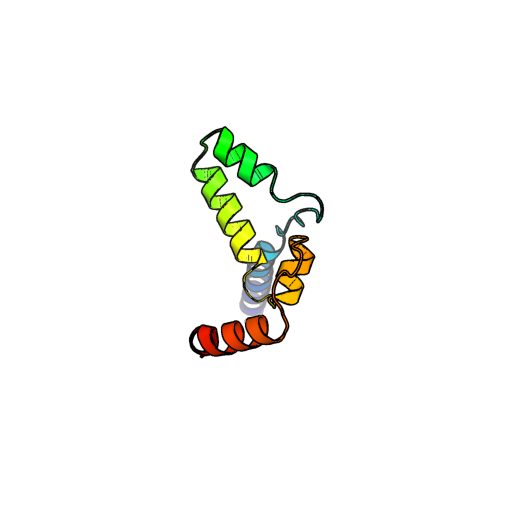953 8.022 1.00 81.62 82 GLU A C 1
ATOM 645 O O . GLU A 1 82 ? -16.322 4.161 7.437 1.0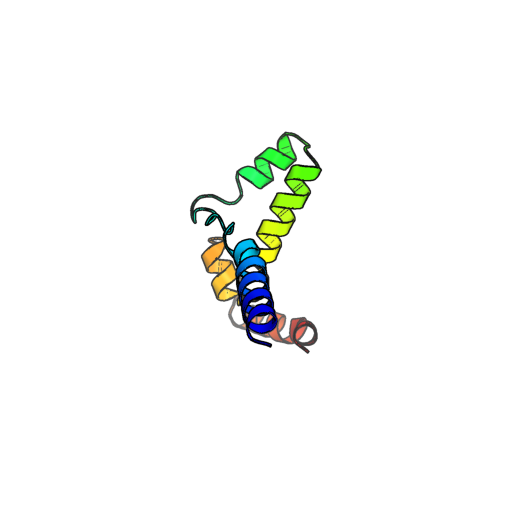0 81.62 82 GLU A O 1
ATOM 650 N N . VAL A 1 83 ? -14.286 5.047 7.738 1.00 83.25 83 VAL A N 1
ATOM 651 C CA . VAL A 1 83 ? -13.629 4.285 6.665 1.00 83.25 83 VAL A CA 1
ATOM 652 C C . VAL A 1 83 ? -13.758 2.773 6.893 1.00 83.25 83 VAL A C 1
ATOM 654 O O . VAL A 1 83 ? -13.917 2.005 5.944 1.00 83.25 83 VAL A O 1
ATOM 657 N N . ARG A 1 84 ? -13.726 2.301 8.147 1.00 81.56 84 ARG A N 1
ATOM 658 C CA . ARG A 1 84 ? -13.942 0.879 8.461 1.00 81.56 84 ARG A CA 1
ATOM 659 C C . ARG A 1 84 ? -15.383 0.443 8.188 1.00 81.56 84 ARG A C 1
ATOM 661 O O . ARG A 1 84 ? -15.568 -0.674 7.712 1.00 81.56 84 ARG A O 1
ATOM 668 N N . ARG A 1 85 ? -16.377 1.294 8.468 1.00 83.62 85 ARG A N 1
ATOM 669 C CA . ARG A 1 85 ? -17.786 1.041 8.118 1.00 83.62 85 ARG A CA 1
ATOM 670 C C . ARG A 1 85 ? -17.986 1.042 6.604 1.00 83.62 85 ARG A C 1
ATOM 672 O O . ARG A 1 85 ? -18.626 0.138 6.084 1.00 83.62 85 ARG A O 1
ATOM 679 N N . GLU A 1 86 ? -17.394 2.001 5.897 1.00 82.69 86 GLU A N 1
ATOM 680 C CA . GLU A 1 86 ? -17.503 2.116 4.439 1.00 82.69 86 GLU A CA 1
ATOM 681 C C . GLU A 1 86 ? -16.825 0.972 3.689 1.00 82.6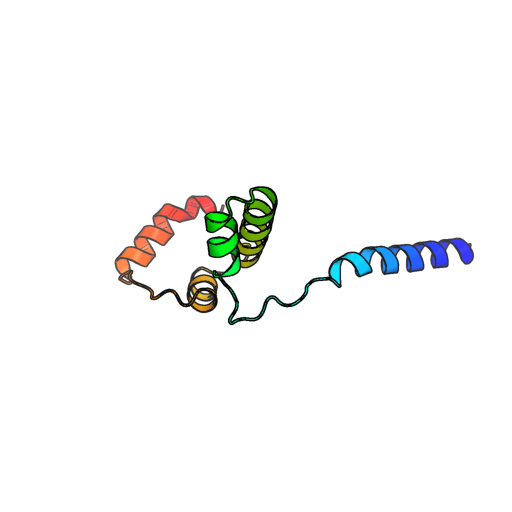9 86 GLU A C 1
ATOM 683 O O . GLU A 1 86 ? -17.311 0.572 2.641 1.00 82.69 86 GLU A O 1
ATOM 688 N N . ILE A 1 87 ? -15.715 0.434 4.200 1.00 81.38 87 ILE A N 1
ATOM 689 C CA . ILE A 1 87 ? -14.974 -0.668 3.563 1.00 81.38 87 ILE A CA 1
ATOM 690 C C . ILE A 1 87 ? -15.452 -2.037 4.088 1.00 81.38 87 ILE A C 1
ATOM 692 O O . ILE A 1 87 ? -14.967 -3.072 3.641 1.00 81.38 87 ILE A O 1
ATOM 696 N N . ALA A 1 88 ? -16.432 -2.086 5.000 1.00 79.25 88 ALA A N 1
ATOM 697 C CA . ALA A 1 88 ? -16.922 -3.338 5.586 1.00 79.25 88 ALA A CA 1
ATOM 698 C C . ALA A 1 88 ? -17.383 -4.362 4.530 1.00 79.25 88 ALA A C 1
ATOM 700 O O . ALA A 1 88 ? -17.096 -5.546 4.681 1.00 79.25 88 ALA A O 1
ATOM 701 N N . TRP A 1 89 ? -17.982 -3.906 3.421 1.00 80.44 89 TRP A N 1
ATOM 702 C CA . TRP A 1 89 ? -18.390 -4.758 2.291 1.00 80.44 89 TRP A CA 1
ATOM 703 C C . TRP A 1 89 ? -17.228 -5.511 1.628 1.00 80.44 89 TRP A C 1
ATOM 705 O O . TRP A 1 89 ? -17.442 -6.536 0.995 1.00 80.44 89 TRP A O 1
ATOM 715 N N . ALA A 1 90 ? -15.991 -5.016 1.735 1.00 69.62 90 ALA A N 1
ATOM 716 C CA . ALA A 1 90 ? -14.821 -5.645 1.121 1.00 69.62 90 ALA A CA 1
ATOM 717 C C . ALA A 1 90 ? -14.267 -6.819 1.951 1.00 69.62 90 ALA A C 1
ATOM 719 O O . ALA A 1 90 ? -13.318 -7.480 1.522 1.00 69.62 90 ALA A O 1
ATOM 720 N N . PHE A 1 91 ? -14.816 -7.036 3.149 1.00 66.44 91 PHE A N 1
ATOM 721 C CA . PHE A 1 91 ? -14.430 -8.101 4.072 1.00 66.44 91 PHE A CA 1
ATOM 722 C C . PHE A 1 91 ? -15.531 -9.163 4.277 1.00 66.44 91 PHE A C 1
ATOM 724 O O . PHE A 1 91 ? -15.312 -10.075 5.076 1.00 66.44 91 PHE A O 1
ATOM 731 N N . GLU A 1 92 ? -16.665 -9.055 3.570 1.00 54.47 92 GLU A N 1
ATOM 732 C CA . GLU A 1 92 ? -17.661 -10.131 3.375 1.00 54.47 92 GLU A CA 1
ATOM 733 C C . GLU A 1 92 ? -17.228 -11.104 2.266 1.00 54.47 92 GLU A C 1
ATOM 735 O O . GLU A 1 92 ? -17.428 -12.327 2.456 1.00 54.47 92 GLU A O 1
#

InterPro domains:
  IPR011333 SKP1/BTB/POZ domain superfamily [G3DSA:3.30.710.10] (2-92)
  IPR016072 SKP1 component, dimerisation [PF01466] (43-90)
  IPR016897 S-phase kinase-associated protein 1 [PTHR11165] (18-86)
  IPR036296 SKP1-like, dimerisation domain superfamily [SSF81382] (31-90)